Protein AF-W1VGJ5-F1 (afdb_monomer_lite)

Foldseek 3Di:
DQPPCLVVCLVVFQVVQDLEEAEAEAEACNVPVVDDVSYHPCRQVSQVVGHQEAEAAAAADVLLVLVVVCSVPPDRGYYYYYHYPDHADDLDDPPDHHDQAKDWSFDFDQEEDEDGHNCQVVVVVVQVVCVVVVHHYTYIYRD

Secondary structure (DSSP, 8-state):
-TTTTHHHIIIIIIITT---EEEEES-BTTTGGG-GGG-BSSHHHHHHTSTT-EEE---SHHHHHHHHHHHHHT--S-EEEEE-SS-----S-TT----SS-EEEE--SSEEEEE-GGGHHHHHHHHHHHHHTT--EEEEE--

InterPro domains:
  IPR005475 Transketolase-like, pyrimidine-binding domain [PF02779] (4-89)
  IPR009014 Transketolase C-terminal/Pyruvate-ferredoxin oxidoreductase domain II [G3DSA:3.40.50.920] (100-143)
  IPR009014 Transketolase C-terminal/Pyruvate-ferredoxin oxidoreductase domain II [SSF52922] (101-143)
  IPR029061 Thiamin diphosphate-binding fold [SSF52518] (3-92)
  IPR033248 Transketolase, C-terminal domain [PF02780] (101-143)
  IPR051157 Pyruvate Dehydrogenase/Transketolase [PTHR43825] (3-143)

Organism: NCBI:txid1403939

pLDDT: mean 95.16, std 3.67, range [84.25, 98.69]

Sequence (143 aa):
LSARATEQVKIDAGYSHRHMLLCAQSPGLAYGALGSTHHSAEDVTIMRSFPGMTVIVPADPAETEGAIRWAYSELDGPAYIRISRMKVPAIHGEDYAFTPKATVLREGEDLTIIANGVTVHRALEAADRLEAEGVHARLLSMP

Structure (mmCIF, N/CA/C/O backbone):
data_AF-W1VGJ5-F1
#
_entry.id   AF-W1VGJ5-F1
#
loop_
_atom_site.group_PDB
_atom_site.id
_atom_site.type_symbol
_atom_site.label_atom_id
_atom_site.label_alt_id
_atom_site.label_comp_id
_atom_site.label_asym_id
_atom_site.label_entity_id
_atom_site.label_seq_id
_atom_site.pdbx_PDB_ins_code
_atom_site.Cartn_x
_atom_site.Cartn_y
_atom_site.Cartn_z
_atom_site.occupancy
_atom_site.B_iso_or_equiv
_atom_site.auth_seq_id
_atom_site.auth_comp_id
_atom_site.auth_asym_id
_atom_site.auth_atom_id
_atom_site.pdbx_PDB_model_num
ATOM 1 N N . LEU A 1 1 ? 14.991 -2.957 -4.262 1.00 84.62 1 LEU A N 1
ATOM 2 C CA . LEU A 1 1 ? 14.321 -2.448 -5.478 1.00 84.62 1 LEU A CA 1
ATOM 3 C C . LEU A 1 1 ? 14.334 -0.922 -5.511 1.00 84.62 1 LEU A C 1
ATOM 5 O O . LEU A 1 1 ? 14.951 -0.357 -6.398 1.00 84.62 1 LEU A O 1
ATOM 9 N N . SER A 1 2 ? 13.766 -0.275 -4.493 1.00 89.69 2 SER A N 1
ATOM 10 C CA . SER A 1 2 ? 13.546 1.176 -4.385 1.00 89.69 2 SER A CA 1
ATOM 11 C C . SER A 1 2 ? 14.753 2.073 -4.083 1.00 89.69 2 SER A C 1
ATOM 13 O O . SER A 1 2 ? 14.586 3.289 -4.052 1.00 89.69 2 SER A O 1
ATOM 15 N N . ALA A 1 3 ? 15.946 1.505 -3.880 1.00 91.12 3 ALA A N 1
ATOM 16 C CA . ALA A 1 3 ? 17.187 2.264 -3.678 1.00 91.12 3 ALA A CA 1
ATOM 17 C C . ALA A 1 3 ? 18.224 1.989 -4.781 1.00 91.12 3 ALA A C 1
ATOM 19 O O . ALA A 1 3 ? 18.614 2.873 -5.534 1.00 91.12 3 ALA A O 1
ATOM 20 N N . ARG A 1 4 ? 18.677 0.733 -4.904 1.00 93.19 4 ARG A N 1
ATOM 21 C CA . ARG A 1 4 ? 19.762 0.368 -5.836 1.00 93.19 4 ARG A CA 1
ATOM 22 C C . ARG A 1 4 ? 19.357 0.397 -7.310 1.00 93.19 4 ARG A C 1
ATOM 24 O O . ARG A 1 4 ? 20.209 0.669 -8.140 1.00 93.19 4 ARG A O 1
ATOM 31 N N . ALA A 1 5 ? 18.100 0.073 -7.616 1.00 95.62 5 ALA A N 1
ATOM 32 C CA . ALA A 1 5 ? 17.594 -0.026 -8.987 1.00 95.62 5 ALA A CA 1
ATOM 33 C C . ALA A 1 5 ? 16.693 1.165 -9.362 1.00 95.62 5 ALA A C 1
ATOM 35 O O . ALA A 1 5 ? 15.913 1.090 -10.304 1.00 95.62 5 ALA A O 1
ATOM 36 N N . THR A 1 6 ? 16.730 2.244 -8.579 1.00 95.94 6 THR A N 1
ATOM 37 C CA . THR A 1 6 ? 15.769 3.351 -8.671 1.00 95.94 6 THR A CA 1
ATOM 38 C C . THR A 1 6 ? 15.833 4.076 -10.002 1.00 95.94 6 THR A C 1
ATOM 40 O O . THR A 1 6 ? 14.803 4.460 -10.546 1.00 95.94 6 THR A O 1
ATOM 43 N N . GLU A 1 7 ? 17.036 4.257 -10.538 1.00 96.31 7 GLU A N 1
ATOM 44 C CA . GLU A 1 7 ? 17.226 4.931 -11.816 1.00 96.31 7 GLU A CA 1
ATOM 45 C C . GLU A 1 7 ? 16.740 4.062 -12.984 1.00 96.31 7 GLU A C 1
ATOM 47 O O . GLU A 1 7 ? 15.986 4.560 -13.820 1.00 96.31 7 GLU A O 1
ATOM 52 N N . GLN A 1 8 ? 17.010 2.754 -12.937 1.00 95.94 8 GLN A N 1
ATOM 53 C CA . GLN A 1 8 ? 16.477 1.780 -13.893 1.00 95.94 8 GLN A CA 1
ATOM 54 C C . GLN A 1 8 ? 14.949 1.740 -13.833 1.00 95.94 8 GLN A C 1
ATOM 56 O O . GLN A 1 8 ? 14.288 1.838 -14.856 1.00 95.94 8 GLN A O 1
ATOM 61 N N . VAL A 1 9 ? 14.353 1.695 -12.638 1.00 96.69 9 VAL A N 1
ATOM 62 C CA . VAL A 1 9 ? 12.888 1.745 -12.485 1.00 96.69 9 VAL A CA 1
ATOM 63 C C . VAL A 1 9 ? 12.312 3.040 -13.067 1.00 96.69 9 VAL A C 1
ATOM 65 O O . VAL A 1 9 ? 11.301 3.008 -13.769 1.00 96.69 9 VAL A O 1
ATOM 68 N N . LYS A 1 10 ? 12.955 4.184 -12.817 1.00 96.25 10 LYS A N 1
ATOM 69 C CA . LYS A 1 10 ? 12.505 5.474 -13.348 1.00 96.25 10 LYS A CA 1
ATOM 70 C C . LYS A 1 10 ? 12.513 5.494 -14.879 1.00 96.25 10 LYS A C 1
ATOM 72 O O . LYS A 1 10 ? 11.570 6.016 -15.465 1.00 96.25 10 LYS A O 1
ATOM 77 N N . ILE A 1 11 ? 13.558 4.969 -15.517 1.00 96.12 11 ILE A N 1
ATOM 78 C CA . ILE A 1 11 ? 13.722 5.031 -16.978 1.00 96.12 11 ILE A CA 1
ATOM 79 C C . ILE A 1 11 ? 12.959 3.902 -17.681 1.00 96.12 11 ILE A C 1
ATOM 81 O O . ILE A 1 11 ? 12.166 4.150 -18.594 1.00 96.12 11 ILE A O 1
ATOM 85 N N . ASP A 1 12 ? 13.168 2.667 -17.242 1.00 95.31 12 ASP A N 1
ATOM 86 C CA . ASP A 1 12 ? 12.702 1.475 -17.949 1.00 95.31 12 ASP A CA 1
ATOM 87 C C . ASP A 1 12 ? 11.219 1.198 -17.689 1.00 95.31 12 ASP A C 1
ATOM 89 O O . ASP A 1 12 ? 10.516 0.746 -18.592 1.00 95.31 12 ASP A O 1
ATOM 93 N N . ALA A 1 13 ? 10.727 1.506 -16.483 1.00 94.56 13 ALA A N 1
ATOM 94 C CA . ALA A 1 13 ? 9.316 1.352 -16.141 1.00 94.56 13 ALA A CA 1
ATOM 95 C C . ALA A 1 13 ? 8.556 2.676 -16.320 1.00 94.56 13 ALA A C 1
ATOM 97 O O . ALA A 1 13 ? 7.662 2.751 -17.160 1.00 94.56 13 ALA A O 1
ATOM 98 N N . GLY A 1 14 ? 8.941 3.724 -15.579 1.00 94.38 14 GLY A N 1
ATOM 99 C CA . GLY A 1 14 ? 8.241 5.018 -15.563 1.00 94.38 14 GLY A CA 1
ATOM 100 C C . GLY A 1 14 ? 8.281 5.756 -16.904 1.00 94.38 14 GLY A C 1
ATOM 101 O O . GLY A 1 14 ? 7.261 5.906 -17.569 1.00 94.38 14 GLY A O 1
ATOM 102 N N . TYR A 1 15 ? 9.467 6.198 -17.328 1.00 94.94 15 TYR A N 1
ATOM 103 C CA . TYR A 1 15 ? 9.641 7.011 -18.538 1.00 94.94 15 TYR A CA 1
ATOM 104 C C . TYR A 1 15 ? 9.227 6.271 -19.814 1.00 94.94 15 TYR A C 1
ATOM 106 O O . TYR A 1 15 ? 8.578 6.845 -20.683 1.00 94.94 15 TYR A O 1
ATOM 114 N N . SER A 1 16 ? 9.575 4.988 -19.919 1.00 95.50 16 SER A N 1
ATOM 115 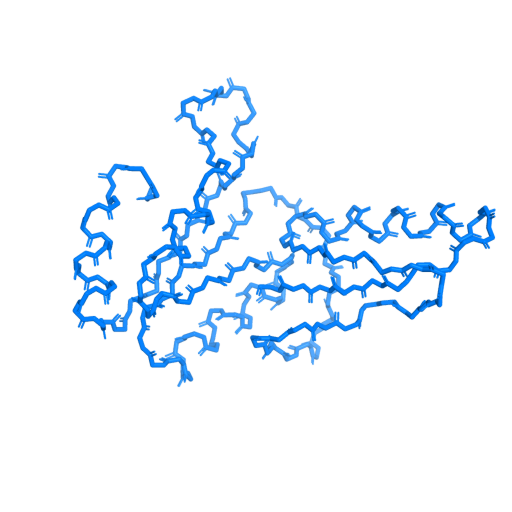C CA . SER A 1 16 ? 9.222 4.166 -21.081 1.00 95.50 16 SER A CA 1
ATOM 116 C C . SER A 1 16 ? 7.771 3.666 -21.061 1.00 95.50 16 SER A C 1
ATOM 118 O O . SER A 1 16 ? 7.365 2.991 -22.007 1.00 95.50 16 SER A O 1
ATOM 120 N N . HIS A 1 17 ? 7.017 3.952 -19.989 1.00 95.56 17 HIS A N 1
ATOM 121 C CA . HIS A 1 17 ? 5.639 3.505 -19.759 1.00 95.56 17 HIS A CA 1
ATOM 122 C C . HIS A 1 17 ? 5.437 2.006 -20.053 1.00 95.56 17 HIS A C 1
ATOM 124 O O . HIS A 1 17 ? 4.459 1.578 -20.671 1.00 95.56 17 HIS A O 1
ATOM 130 N N . ARG A 1 18 ? 6.413 1.178 -19.666 1.00 95.81 18 ARG A N 1
ATOM 131 C CA . ARG A 1 18 ? 6.337 -0.268 -19.888 1.00 95.81 18 ARG A CA 1
ATOM 132 C C . ARG A 1 18 ? 5.426 -0.889 -18.839 1.00 95.81 18 ARG A C 1
ATOM 134 O O . ARG A 1 18 ? 5.541 -0.581 -17.656 1.00 95.81 18 ARG A O 1
ATOM 141 N N . HIS A 1 19 ? 4.573 -1.819 -19.266 1.00 97.56 19 HIS A N 1
ATOM 142 C CA . HIS A 1 19 ? 3.793 -2.653 -18.353 1.00 97.56 19 HIS A CA 1
ATOM 143 C C . HIS A 1 19 ? 4.734 -3.585 -17.584 1.00 97.56 19 HIS A C 1
ATOM 145 O O . HIS A 1 19 ? 5.154 -4.636 -18.067 1.00 97.56 19 HIS A O 1
ATOM 151 N N . MET A 1 20 ? 5.148 -3.125 -16.405 1.00 96.62 20 MET A N 1
ATOM 152 C CA . MET A 1 20 ? 6.098 -3.795 -15.525 1.00 96.62 20 MET A CA 1
ATOM 153 C C . MET A 1 20 ? 5.540 -3.812 -14.108 1.00 96.62 20 MET A C 1
ATOM 155 O O . MET A 1 20 ? 5.288 -2.759 -13.523 1.00 96.62 20 MET A O 1
ATOM 159 N N . LEU A 1 21 ? 5.390 -5.012 -13.546 1.00 97.94 21 LEU A N 1
ATOM 160 C CA . LEU A 1 21 ? 4.915 -5.210 -12.178 1.00 97.94 21 LEU A CA 1
ATOM 161 C C . LEU A 1 21 ? 6.103 -5.432 -11.236 1.00 97.94 21 LEU A C 1
ATOM 163 O O . LEU A 1 21 ? 6.694 -6.511 -11.165 1.00 97.94 21 LEU A O 1
ATOM 167 N N . LEU A 1 22 ? 6.466 -4.383 -10.511 1.00 97.50 22 LEU A N 1
ATOM 168 C CA . LEU A 1 22 ? 7.576 -4.333 -9.569 1.00 97.50 22 LEU A CA 1
ATOM 169 C C . LEU A 1 22 ? 7.100 -4.795 -8.186 1.00 97.50 22 LEU A C 1
ATOM 171 O O . LEU A 1 22 ? 6.644 -3.999 -7.367 1.00 97.50 22 LEU A O 1
ATOM 175 N N . CYS A 1 23 ? 7.218 -6.094 -7.918 1.00 96.62 23 CYS A N 1
ATOM 176 C CA . CYS A 1 23 ? 6.851 -6.683 -6.629 1.00 96.62 23 CYS A CA 1
ATOM 177 C C . CYS A 1 23 ? 7.959 -6.446 -5.588 1.00 96.62 23 CYS A C 1
ATOM 179 O O . CYS A 1 23 ? 8.993 -7.120 -5.585 1.00 96.62 23 CYS A O 1
ATOM 181 N N . ALA A 1 24 ? 7.756 -5.477 -4.697 1.00 94.75 24 ALA A N 1
ATOM 182 C CA . ALA A 1 24 ? 8.706 -5.103 -3.660 1.00 94.75 24 ALA A CA 1
ATOM 183 C C . ALA A 1 24 ? 8.334 -5.717 -2.313 1.00 94.75 24 ALA A C 1
ATOM 185 O O . ALA A 1 24 ? 7.403 -5.278 -1.643 1.00 94.75 24 ALA A O 1
ATOM 186 N N . GLN A 1 25 ? 9.097 -6.723 -1.899 1.00 92.75 25 GLN A N 1
ATOM 187 C CA . GLN A 1 25 ? 8.883 -7.406 -0.631 1.00 92.75 25 GLN A CA 1
ATOM 188 C C . GLN A 1 25 ? 9.698 -6.774 0.505 1.00 92.75 25 GLN A C 1
ATOM 190 O O . GLN A 1 25 ? 10.809 -6.289 0.296 1.00 92.75 25 GLN A O 1
ATOM 195 N N . SER A 1 26 ? 9.201 -6.920 1.732 1.00 90.31 26 SER A N 1
ATOM 196 C CA . SER A 1 26 ? 9.885 -6.527 2.975 1.00 90.31 26 SER A CA 1
ATOM 197 C C . SER A 1 26 ? 10.104 -5.012 3.157 1.00 90.31 26 SER A C 1
ATOM 199 O O . SER A 1 26 ? 11.198 -4.597 3.540 1.00 90.31 26 SER A O 1
ATOM 201 N N . PRO A 1 27 ? 9.081 -4.175 2.917 1.00 90.69 27 PRO A N 1
ATOM 202 C CA . PRO A 1 27 ? 9.189 -2.728 3.033 1.00 90.69 27 PRO A CA 1
ATOM 203 C C . PRO A 1 27 ? 9.197 -2.239 4.490 1.00 90.69 27 PRO A C 1
ATOM 205 O O . PRO A 1 27 ? 8.968 -2.997 5.439 1.00 90.69 27 PRO A O 1
ATOM 208 N N . GLY A 1 28 ? 9.384 -0.930 4.673 1.00 89.25 28 GLY A N 1
ATOM 209 C CA . GLY A 1 28 ? 9.288 -0.277 5.975 1.00 89.25 28 GLY A CA 1
ATOM 210 C C . GLY A 1 28 ? 10.364 -0.777 6.933 1.00 89.25 28 GLY A C 1
ATOM 211 O O . GLY A 1 28 ? 11.541 -0.802 6.587 1.00 89.25 28 GLY A O 1
ATOM 212 N N . LEU A 1 29 ? 9.949 -1.181 8.134 1.00 90.44 29 LEU A N 1
ATOM 213 C CA . LEU A 1 29 ? 10.830 -1.678 9.199 1.00 90.44 29 LEU A CA 1
ATOM 214 C C . LEU A 1 29 ? 10.827 -3.215 9.304 1.00 90.44 29 LEU A C 1
ATOM 216 O O . LEU A 1 29 ? 11.247 -3.777 10.313 1.00 90.44 29 LEU A O 1
ATOM 220 N N . ALA A 1 30 ? 10.330 -3.919 8.280 1.00 86.25 30 ALA A N 1
ATOM 221 C CA . ALA A 1 30 ? 10.056 -5.357 8.352 1.00 86.25 30 ALA A CA 1
ATOM 222 C C . ALA A 1 30 ? 11.303 -6.246 8.544 1.00 86.25 30 ALA A C 1
ATOM 224 O O . ALA A 1 30 ? 11.172 -7.413 8.912 1.00 86.25 30 ALA A O 1
ATOM 225 N N . TYR A 1 31 ? 12.505 -5.721 8.294 1.00 85.00 31 TYR A N 1
ATOM 226 C CA . TYR A 1 31 ? 13.764 -6.439 8.503 1.00 85.00 31 TYR A CA 1
ATOM 227 C C . TYR A 1 31 ? 14.323 -6.338 9.930 1.00 85.00 31 TYR A C 1
ATOM 229 O O . TYR A 1 31 ? 15.263 -7.070 10.248 1.00 85.00 31 TYR A O 1
ATOM 237 N N . GLY A 1 32 ? 13.734 -5.497 10.789 1.00 84.25 32 GLY A N 1
ATOM 238 C CA . GLY A 1 32 ? 14.006 -5.425 12.226 1.00 84.25 32 GLY A CA 1
ATOM 239 C C . GLY A 1 32 ? 15.497 -5.421 12.572 1.00 84.25 32 GLY A C 1
ATOM 240 O O . GLY A 1 32 ? 16.181 -4.411 12.432 1.00 84.25 32 GLY A O 1
ATOM 241 N N . ALA A 1 33 ? 16.002 -6.576 13.011 1.00 85.69 33 ALA A N 1
ATOM 242 C CA . ALA A 1 33 ? 17.375 -6.760 13.479 1.00 85.69 33 ALA A CA 1
ATOM 243 C C . ALA A 1 33 ? 18.467 -6.512 12.419 1.00 85.69 33 ALA A C 1
ATOM 245 O O . ALA A 1 33 ? 19.606 -6.251 12.795 1.00 85.69 33 ALA A O 1
ATOM 246 N N . LEU A 1 34 ? 18.154 -6.565 11.116 1.00 85.00 34 LEU A N 1
ATOM 247 C CA . LEU A 1 34 ? 19.138 -6.234 10.068 1.00 85.00 34 LEU A CA 1
ATOM 248 C C . LEU A 1 34 ? 19.397 -4.722 9.941 1.00 85.00 34 LEU A C 1
ATOM 250 O O . LEU A 1 34 ? 20.322 -4.312 9.237 1.00 85.00 34 LEU A O 1
ATOM 254 N N . GLY A 1 35 ? 18.612 -3.903 10.643 1.00 85.88 35 GLY A N 1
ATOM 255 C CA . GLY A 1 35 ? 18.872 -2.484 10.828 1.00 85.88 35 GLY A CA 1
ATOM 256 C C . GLY A 1 35 ? 18.516 -1.599 9.634 1.00 85.88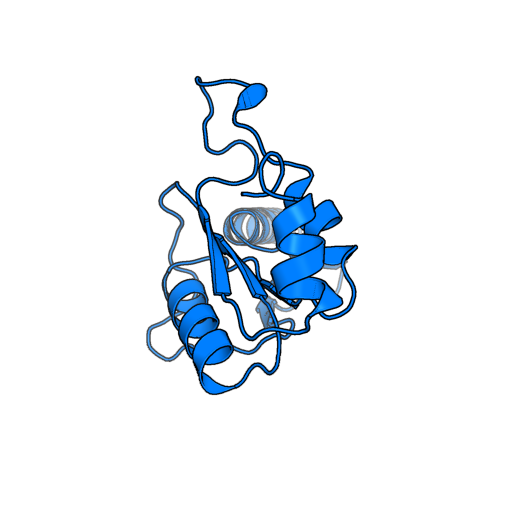 35 GLY A C 1
ATOM 257 O O . GLY A 1 35 ? 17.940 -2.022 8.631 1.00 85.88 35 GLY A O 1
ATOM 258 N N . SER A 1 36 ? 18.876 -0.323 9.771 1.00 86.12 36 SER A N 1
ATOM 259 C CA . SER A 1 36 ? 18.443 0.773 8.896 1.00 86.12 36 SER A CA 1
ATOM 260 C C . SER A 1 36 ? 18.833 0.613 7.429 1.00 86.12 36 SER A C 1
ATOM 262 O O . SER A 1 36 ? 18.124 1.118 6.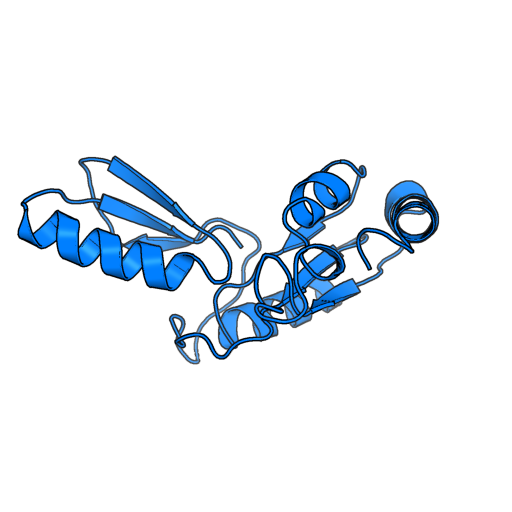569 1.00 86.12 36 SER A O 1
ATOM 264 N N . THR A 1 37 ? 19.900 -0.124 7.119 1.00 89.50 37 THR A N 1
ATOM 265 C CA . THR A 1 37 ? 20.331 -0.380 5.733 1.00 89.50 37 THR A CA 1
ATOM 266 C C . THR A 1 37 ? 19.354 -1.256 4.945 1.00 89.50 37 THR A C 1
ATOM 268 O O . THR A 1 37 ? 19.386 -1.247 3.717 1.00 89.50 37 THR A O 1
ATOM 271 N N . HIS A 1 38 ? 18.492 -2.007 5.639 1.00 89.50 38 HIS A N 1
ATOM 272 C CA . HIS A 1 38 ? 17.448 -2.844 5.045 1.00 89.50 38 HIS A CA 1
ATOM 273 C C . HIS A 1 38 ? 16.056 -2.212 5.143 1.00 89.50 38 HIS A C 1
ATOM 275 O O . HIS A 1 38 ? 15.097 -2.760 4.603 1.00 89.50 38 HIS A O 1
ATOM 281 N N . HIS A 1 39 ? 15.921 -1.088 5.846 1.00 90.31 39 HIS A N 1
ATOM 282 C CA . HIS A 1 39 ? 14.644 -0.404 5.962 1.00 90.31 39 HIS A CA 1
ATOM 283 C C . HIS A 1 39 ? 14.338 0.380 4.686 1.00 90.31 39 HIS A C 1
ATOM 285 O O . HIS A 1 39 ? 15.228 0.877 4.005 1.00 90.31 39 HIS A O 1
ATOM 291 N N . SER A 1 40 ? 13.058 0.452 4.340 1.00 91.38 40 SER A N 1
ATOM 292 C CA . SER A 1 40 ? 12.572 1.176 3.164 1.00 91.38 40 SER A CA 1
ATOM 293 C C . SER A 1 40 ? 11.343 1.975 3.572 1.00 91.38 40 SER A C 1
ATOM 295 O O . SER A 1 40 ? 10.209 1.530 3.390 1.00 91.38 40 SER A O 1
ATOM 297 N N . ALA A 1 41 ? 11.578 3.113 4.221 1.00 90.25 41 ALA A N 1
ATOM 298 C CA . ALA A 1 41 ? 10.527 4.024 4.681 1.00 90.25 41 ALA A CA 1
ATOM 299 C C . ALA A 1 41 ? 10.141 5.046 3.597 1.00 90.25 41 ALA A C 1
ATOM 301 O O . ALA A 1 41 ? 9.043 5.593 3.601 1.00 90.25 41 ALA A O 1
ATOM 302 N N . GLU A 1 42 ? 11.052 5.276 2.661 1.00 93.94 42 GLU A N 1
ATOM 303 C CA . GLU A 1 42 ? 11.007 6.267 1.595 1.00 93.94 42 GLU A CA 1
ATOM 304 C C . GLU A 1 42 ? 10.487 5.709 0.262 1.00 93.94 42 GLU A C 1
ATOM 306 O O . GLU A 1 42 ? 10.241 6.465 -0.677 1.00 93.94 42 GLU A O 1
ATOM 311 N N . ASP A 1 43 ? 10.311 4.390 0.163 1.00 95.81 43 ASP A N 1
ATOM 312 C CA . ASP A 1 43 ? 10.043 3.683 -1.089 1.00 95.81 43 ASP A CA 1
ATOM 313 C C . ASP A 1 43 ? 8.754 4.138 -1.781 1.00 95.81 43 ASP A C 1
ATOM 315 O O . ASP A 1 43 ? 8.764 4.392 -2.985 1.00 95.81 43 ASP A O 1
ATOM 319 N N . VAL A 1 44 ? 7.670 4.317 -1.023 1.00 96.56 44 VAL A N 1
ATOM 320 C CA . VAL A 1 44 ? 6.398 4.838 -1.552 1.00 96.56 44 VAL A CA 1
ATOM 321 C C . VAL A 1 44 ? 6.579 6.241 -2.133 1.00 96.56 44 VAL A C 1
ATOM 323 O O . VAL A 1 44 ? 6.089 6.517 -3.224 1.00 96.56 44 VAL A O 1
ATOM 326 N N . THR A 1 45 ? 7.306 7.121 -1.442 1.00 96.44 45 THR A N 1
ATOM 327 C CA . THR A 1 45 ? 7.551 8.497 -1.901 1.00 96.44 45 THR A CA 1
ATOM 328 C C . THR A 1 45 ? 8.381 8.516 -3.179 1.00 96.44 45 THR A C 1
ATOM 330 O O . THR A 1 45 ? 8.034 9.228 -4.120 1.00 96.44 45 THR A O 1
ATOM 333 N N . ILE A 1 46 ? 9.442 7.705 -3.239 1.00 96.88 46 ILE A N 1
ATOM 334 C CA . ILE A 1 46 ? 10.290 7.581 -4.430 1.00 96.88 46 ILE A CA 1
ATOM 335 C C . ILE A 1 46 ? 9.452 7.118 -5.624 1.00 96.88 46 ILE A C 1
ATOM 337 O O . ILE A 1 46 ? 9.458 7.775 -6.662 1.00 96.88 46 ILE A O 1
ATOM 341 N N . MET A 1 47 ? 8.692 6.032 -5.475 1.00 97.69 47 MET A N 1
ATOM 342 C CA . MET A 1 47 ? 7.940 5.447 -6.591 1.00 97.69 47 MET A CA 1
ATOM 343 C C . MET A 1 47 ? 6.806 6.354 -7.063 1.00 97.69 47 MET A C 1
ATOM 345 O O . MET A 1 47 ? 6.636 6.536 -8.265 1.00 97.69 47 MET A O 1
ATOM 349 N N . ARG A 1 48 ? 6.091 7.007 -6.138 1.00 96.31 48 ARG A N 1
ATOM 350 C CA . ARG A 1 48 ? 5.036 7.980 -6.473 1.00 96.31 48 ARG A CA 1
ATOM 351 C C . ARG A 1 48 ? 5.556 9.225 -7.189 1.00 96.31 48 ARG A C 1
ATOM 353 O O . ARG A 1 48 ? 4.766 9.931 -7.806 1.00 96.31 48 ARG A O 1
ATOM 360 N N . SER A 1 49 ? 6.851 9.526 -7.085 1.00 96.38 49 SER A N 1
ATOM 361 C CA . SER A 1 49 ? 7.444 10.669 -7.786 1.00 96.38 49 SER A CA 1
ATOM 362 C C . SER A 1 49 ? 7.643 10.421 -9.285 1.00 96.38 49 SER A C 1
ATOM 364 O O . SER A 1 49 ? 7.885 11.371 -10.029 1.00 96.38 49 SER A O 1
ATOM 366 N N . PHE A 1 50 ? 7.549 9.169 -9.745 1.00 96.44 50 PHE A N 1
ATOM 367 C CA . PHE A 1 50 ? 7.739 8.816 -11.148 1.00 96.44 50 PHE A CA 1
ATOM 368 C C . PHE A 1 50 ? 6.417 8.944 -11.916 1.00 96.44 50 PHE A C 1
ATOM 370 O O . PHE A 1 50 ? 5.452 8.255 -11.578 1.00 96.44 50 PHE A O 1
ATOM 377 N N . PRO A 1 51 ? 6.343 9.800 -12.955 1.00 93.19 51 PRO A N 1
ATOM 378 C CA . PRO A 1 51 ? 5.140 9.925 -13.771 1.00 93.19 51 PRO A CA 1
ATOM 379 C C . PRO A 1 51 ? 4.703 8.575 -14.351 1.00 93.19 51 PRO A C 1
ATOM 381 O O . PRO A 1 51 ? 5.538 7.805 -14.820 1.00 93.19 51 PRO A O 1
ATOM 384 N N . GLY A 1 52 ? 3.399 8.294 -14.304 1.00 91.88 52 GLY A N 1
ATOM 385 C CA . GLY A 1 52 ? 2.818 7.039 -14.799 1.00 91.88 52 GLY A CA 1
ATOM 386 C C . GLY A 1 52 ? 3.000 5.823 -13.881 1.00 91.88 52 GLY A C 1
ATOM 387 O O . GLY A 1 52 ? 2.460 4.766 -14.183 1.00 91.88 52 GLY A O 1
ATOM 388 N N . MET A 1 53 ? 3.718 5.939 -12.755 1.00 97.44 53 MET A N 1
ATOM 389 C CA . MET A 1 53 ? 3.879 4.834 -11.805 1.00 97.44 53 MET A CA 1
ATOM 390 C C . MET A 1 53 ? 2.641 4.665 -10.922 1.00 97.44 53 MET A C 1
ATOM 392 O O . MET A 1 53 ? 2.328 5.530 -10.100 1.00 97.44 53 MET A O 1
ATOM 396 N N . THR A 1 54 ? 1.985 3.511 -11.028 1.00 97.88 54 THR A N 1
ATOM 397 C CA . THR A 1 54 ? 0.964 3.088 -10.062 1.00 97.88 54 THR A CA 1
ATOM 398 C C . THR A 1 54 ? 1.647 2.522 -8.820 1.00 97.88 54 THR A C 1
ATOM 400 O O . THR A 1 54 ? 2.583 1.733 -8.924 1.00 97.88 54 THR A O 1
ATOM 403 N N . VAL A 1 55 ? 1.204 2.906 -7.624 1.00 98.06 55 VAL A N 1
ATOM 404 C CA . VAL A 1 55 ? 1.743 2.381 -6.361 1.00 98.06 55 VAL A CA 1
ATOM 405 C C . VAL A 1 55 ? 0.614 1.729 -5.588 1.00 98.06 55 VAL A C 1
ATOM 407 O O . VAL A 1 55 ? -0.373 2.396 -5.310 1.00 98.06 55 VAL A O 1
ATOM 410 N N . ILE A 1 56 ? 0.782 0.448 -5.256 1.00 98.31 56 ILE A N 1
ATOM 411 C CA . ILE A 1 56 ? -0.203 -0.360 -4.532 1.00 98.31 56 ILE A CA 1
ATOM 412 C C . ILE A 1 56 ? 0.461 -0.947 -3.285 1.00 98.31 56 ILE A C 1
ATOM 414 O O . ILE A 1 56 ? 1.559 -1.506 -3.346 1.00 98.31 56 ILE A O 1
ATOM 418 N N . VAL A 1 57 ? -0.198 -0.828 -2.145 1.00 97.75 57 VAL A N 1
ATOM 419 C CA . VAL A 1 57 ? 0.244 -1.223 -0.810 1.00 97.75 57 VAL A CA 1
ATOM 420 C C . VAL A 1 57 ? -0.854 -2.095 -0.177 1.00 97.75 57 VAL A C 1
ATOM 422 O O . VAL A 1 57 ? -1.583 -1.633 0.704 1.00 97.75 57 VAL A O 1
ATOM 425 N N . PRO A 1 58 ? -0.981 -3.364 -0.614 1.00 97.12 58 PRO A N 1
ATOM 426 C CA . PRO A 1 58 ? -2.050 -4.248 -0.160 1.00 97.12 58 PRO A CA 1
ATOM 427 C C . PRO A 1 58 ? -1.913 -4.599 1.328 1.00 97.12 58 PRO A C 1
ATOM 429 O O . PRO A 1 58 ? -0.809 -4.826 1.839 1.00 97.12 58 PRO A O 1
ATOM 432 N N . ALA A 1 59 ? -3.044 -4.646 2.023 1.00 96.56 59 ALA A N 1
ATOM 433 C CA . ALA A 1 59 ? -3.170 -4.820 3.462 1.00 96.56 59 ALA A CA 1
ATOM 434 C C . ALA A 1 59 ? -3.049 -6.272 3.926 1.00 96.56 59 ALA A C 1
ATOM 436 O O . ALA A 1 59 ? -2.548 -6.521 5.026 1.00 96.56 59 ALA A O 1
ATOM 437 N N . ASP A 1 60 ? -3.500 -7.218 3.105 1.00 95.75 60 ASP A N 1
ATOM 438 C CA . ASP A 1 60 ? -3.648 -8.620 3.483 1.00 95.75 60 ASP A CA 1
ATOM 439 C C . ASP A 1 60 ? -3.482 -9.585 2.283 1.00 95.75 60 ASP A C 1
ATOM 441 O O . ASP A 1 60 ? -3.194 -9.137 1.165 1.00 95.75 60 ASP A O 1
ATOM 445 N N . PRO A 1 61 ? -3.577 -10.919 2.484 1.00 95.38 61 PRO A N 1
ATOM 446 C CA . PRO A 1 61 ? -3.374 -11.885 1.404 1.00 95.38 61 PRO A CA 1
ATOM 447 C C . PRO A 1 61 ? -4.360 -11.743 0.238 1.00 95.38 61 PRO A C 1
ATOM 449 O O . PRO A 1 61 ? -3.926 -11.780 -0.913 1.00 95.38 61 PRO A O 1
ATOM 452 N N . ALA A 1 62 ? -5.652 -11.548 0.519 1.00 95.94 62 ALA A N 1
ATOM 453 C CA . ALA A 1 62 ? -6.685 -11.443 -0.511 1.00 95.94 62 ALA A CA 1
ATOM 454 C C . ALA A 1 62 ? -6.534 -10.151 -1.333 1.00 95.94 62 ALA A C 1
ATOM 456 O O . ALA A 1 62 ? -6.579 -10.193 -2.564 1.00 95.94 62 ALA A O 1
ATOM 457 N N . GLU A 1 63 ? -6.245 -9.016 -0.684 1.00 97.25 63 GLU A N 1
ATOM 458 C CA . GLU A 1 63 ? -5.973 -7.755 -1.381 1.00 97.25 63 GLU A CA 1
ATOM 459 C C . GLU A 1 63 ? -4.674 -7.824 -2.191 1.00 97.25 63 GLU A C 1
ATOM 461 O O . GLU A 1 63 ? -4.609 -7.284 -3.291 1.00 97.25 63 GLU A O 1
ATOM 466 N N . THR A 1 64 ? -3.659 -8.549 -1.706 1.00 96.75 64 THR A N 1
ATOM 467 C CA . THR A 1 64 ? -2.410 -8.771 -2.454 1.00 96.75 64 THR A CA 1
ATOM 468 C C . THR A 1 64 ? -2.654 -9.586 -3.724 1.00 96.75 64 THR A C 1
ATOM 470 O O . THR A 1 64 ? -2.161 -9.217 -4.793 1.00 96.75 64 THR A O 1
ATOM 473 N N . GLU A 1 65 ? -3.408 -10.683 -3.631 1.00 96.19 65 GLU A N 1
ATOM 474 C CA . GLU A 1 65 ? -3.757 -11.502 -4.794 1.00 96.19 65 GLU A CA 1
ATOM 475 C C . GLU A 1 65 ? -4.567 -10.694 -5.815 1.00 96.19 65 GLU A C 1
ATOM 477 O O . GLU A 1 65 ? -4.213 -10.656 -6.999 1.00 96.19 65 GLU A O 1
ATOM 482 N N . GLY A 1 66 ? -5.617 -10.011 -5.356 1.00 97.12 66 GLY A N 1
ATOM 483 C CA . GLY A 1 66 ? -6.460 -9.181 -6.208 1.00 97.12 66 GLY A CA 1
ATOM 484 C C . GLY A 1 66 ? -5.686 -8.035 -6.865 1.00 97.12 66 GLY A C 1
ATOM 485 O O . GLY A 1 66 ? -5.825 -7.828 -8.069 1.00 97.12 66 GLY A O 1
ATOM 486 N N . ALA A 1 67 ? -4.807 -7.355 -6.123 1.00 97.81 67 ALA A N 1
ATOM 487 C CA . ALA A 1 67 ? -3.954 -6.288 -6.646 1.00 97.81 67 ALA A CA 1
ATOM 488 C C . ALA A 1 67 ? -3.025 -6.776 -7.763 1.00 97.81 67 ALA A C 1
ATOM 490 O O . ALA A 1 67 ? -2.895 -6.108 -8.788 1.00 97.81 67 ALA A O 1
ATOM 491 N N . ILE A 1 68 ? -2.398 -7.946 -7.595 1.00 97.75 68 ILE A N 1
ATOM 492 C CA . ILE A 1 68 ? -1.533 -8.532 -8.629 1.00 97.75 68 ILE A CA 1
ATOM 493 C C . ILE A 1 68 ? -2.357 -8.897 -9.868 1.00 97.75 68 ILE A C 1
ATOM 495 O O . ILE A 1 68 ? -1.954 -8.566 -10.984 1.00 97.75 68 ILE A O 1
ATOM 499 N N . ARG A 1 69 ? -3.513 -9.552 -9.690 1.00 97.81 69 ARG A N 1
ATOM 500 C CA . ARG A 1 69 ? -4.393 -9.936 -10.806 1.00 97.81 69 ARG A CA 1
ATOM 501 C C . ARG A 1 69 ? -4.883 -8.715 -11.577 1.00 97.81 69 ARG A C 1
ATOM 503 O O . ARG A 1 69 ? -4.787 -8.704 -12.804 1.00 97.81 69 ARG A O 1
ATOM 510 N N . TRP A 1 70 ? -5.348 -7.689 -10.872 1.00 98.25 70 TRP A N 1
ATOM 511 C CA . TRP A 1 70 ? -5.792 -6.433 -11.469 1.00 98.25 70 TRP A CA 1
ATOM 512 C C . TRP A 1 70 ? -4.647 -5.725 -12.198 1.00 98.25 70 TRP A C 1
ATOM 514 O O . TRP A 1 70 ? -4.774 -5.409 -13.376 1.00 98.25 70 TRP A O 1
ATOM 524 N N . ALA A 1 71 ? -3.485 -5.564 -11.558 1.00 98.12 71 ALA A N 1
ATOM 525 C CA . ALA A 1 71 ? -2.346 -4.898 -12.187 1.00 98.12 71 ALA A CA 1
ATOM 526 C C . ALA A 1 71 ? -1.831 -5.655 -13.426 1.00 98.12 71 ALA A C 1
ATOM 528 O O . ALA A 1 71 ? -1.305 -5.050 -14.355 1.00 98.12 71 ALA A O 1
ATOM 529 N N . TYR A 1 72 ? -1.990 -6.978 -13.467 1.00 98.00 72 TYR A N 1
ATOM 530 C CA . TYR A 1 72 ? -1.641 -7.784 -14.635 1.00 98.00 72 TYR A CA 1
ATOM 531 C C . TYR A 1 72 ? -2.654 -7.680 -15.779 1.00 98.00 72 TYR A C 1
ATOM 533 O O . TYR A 1 72 ? -2.256 -7.682 -16.939 1.00 98.00 72 TYR A O 1
ATOM 541 N N . SER A 1 73 ? -3.950 -7.642 -15.473 1.00 97.62 73 SER A N 1
ATOM 542 C CA . SER A 1 73 ? -5.004 -7.776 -16.489 1.00 97.62 73 SER A CA 1
ATOM 543 C C . SER A 1 73 ? -5.606 -6.452 -16.955 1.00 97.62 73 SER A C 1
ATOM 545 O O . SER A 1 73 ? -6.068 -6.373 -18.089 1.00 97.62 73 SER A O 1
ATOM 547 N N . GLU A 1 74 ? -5.596 -5.428 -16.103 1.00 97.69 74 GLU A N 1
ATOM 548 C CA . GLU A 1 74 ? -6.398 -4.209 -16.280 1.00 97.69 74 GLU A CA 1
ATOM 549 C C . GLU A 1 74 ? -5.541 -2.938 -16.334 1.00 97.69 74 GLU A C 1
ATOM 551 O O . GLU A 1 74 ? -5.934 -1.948 -16.949 1.00 97.69 74 GLU A O 1
ATOM 556 N N . LEU A 1 75 ? -4.375 -2.934 -15.679 1.00 97.81 75 LEU A N 1
ATOM 557 C CA . LEU A 1 75 ? -3.512 -1.756 -15.633 1.00 97.81 75 LEU A CA 1
ATOM 558 C C . LEU A 1 75 ? -2.724 -1.586 -16.937 1.00 97.81 75 LEU A C 1
ATOM 560 O O . LEU A 1 75 ? -1.975 -2.474 -17.341 1.00 97.81 75 LEU A O 1
ATOM 564 N N . ASP A 1 76 ? -2.808 -0.391 -17.517 1.00 96.75 76 ASP A N 1
ATOM 565 C CA . ASP A 1 76 ? -1.881 0.081 -18.544 1.00 96.75 76 ASP A CA 1
ATOM 566 C C . ASP A 1 76 ? -0.738 0.874 -17.890 1.00 96.75 76 ASP A C 1
ATOM 568 O O . ASP A 1 76 ? -0.967 1.893 -17.235 1.00 96.75 76 ASP A O 1
ATOM 572 N N . GLY A 1 77 ? 0.497 0.401 -18.055 1.00 96.88 77 GLY A N 1
ATOM 573 C CA . GLY A 1 77 ? 1.698 1.028 -17.499 1.00 96.88 77 GLY A CA 1
ATOM 574 C C . GLY A 1 77 ? 2.278 0.336 -16.257 1.00 96.88 77 GLY A C 1
ATOM 575 O O . GLY A 1 77 ? 1.891 -0.777 -15.903 1.00 96.88 77 GLY A O 1
ATOM 576 N N . PRO A 1 78 ? 3.298 0.934 -15.622 1.00 98.19 78 PRO A N 1
ATOM 577 C CA . PRO A 1 78 ? 4.050 0.284 -14.554 1.00 98.19 78 PRO A CA 1
ATOM 578 C C . PRO A 1 78 ? 3.339 0.334 -13.192 1.00 98.19 78 PRO A C 1
ATOM 580 O O . PRO A 1 78 ? 2.680 1.318 -12.845 1.00 98.19 78 PRO A O 1
ATOM 583 N N . ALA A 1 79 ? 3.557 -0.700 -12.375 1.00 98.38 79 ALA A N 1
ATOM 584 C CA . ALA A 1 79 ? 3.128 -0.736 -10.979 1.00 98.38 79 ALA A CA 1
ATOM 585 C C . ALA A 1 79 ? 4.264 -1.109 -10.029 1.00 98.38 79 ALA A C 1
ATOM 587 O O . ALA A 1 79 ? 5.010 -2.051 -10.283 1.00 98.38 79 ALA A O 1
ATOM 588 N N . TYR A 1 80 ? 4.327 -0.441 -8.881 1.00 98.25 80 TYR A N 1
ATOM 589 C CA . TYR A 1 80 ? 5.082 -0.855 -7.704 1.00 98.25 80 TYR A CA 1
ATOM 590 C C . TYR A 1 80 ? 4.125 -1.425 -6.657 1.00 98.25 80 TYR A C 1
ATOM 592 O O . TYR A 1 80 ? 3.290 -0.698 -6.119 1.00 98.25 80 TYR A O 1
ATOM 600 N N . ILE A 1 81 ? 4.256 -2.718 -6.360 1.00 98.19 81 ILE A N 1
ATOM 601 C CA . ILE A 1 81 ? 3.395 -3.433 -5.409 1.00 98.19 81 ILE A CA 1
ATOM 602 C C . ILE A 1 81 ? 4.208 -3.735 -4.148 1.00 98.19 81 ILE A C 1
ATOM 604 O O . ILE A 1 81 ? 5.165 -4.512 -4.181 1.00 98.19 81 ILE A O 1
ATOM 608 N N . ARG A 1 82 ? 3.844 -3.096 -3.034 1.00 97.19 82 ARG A N 1
ATOM 609 C CA . ARG A 1 82 ? 4.575 -3.084 -1.759 1.00 97.19 82 ARG A CA 1
ATOM 610 C C . ARG A 1 82 ? 4.065 -4.181 -0.820 1.00 97.19 82 ARG A C 1
ATOM 612 O O . ARG A 1 82 ? 3.117 -3.978 -0.069 1.00 97.19 82 ARG A O 1
ATOM 619 N N . ILE A 1 83 ? 4.721 -5.337 -0.843 1.00 95.38 83 ILE A N 1
ATOM 620 C CA . ILE A 1 83 ? 4.255 -6.579 -0.212 1.00 95.38 83 ILE A CA 1
ATOM 621 C C . ILE A 1 83 ? 4.931 -6.797 1.146 1.00 95.38 83 ILE A C 1
ATOM 623 O O . ILE A 1 83 ? 6.161 -6.780 1.274 1.00 95.38 83 ILE A O 1
ATOM 627 N N . SER A 1 84 ? 4.127 -7.055 2.178 1.00 91.88 84 SER A N 1
ATOM 628 C CA . SER A 1 84 ? 4.630 -7.373 3.517 1.00 91.88 84 SER A CA 1
A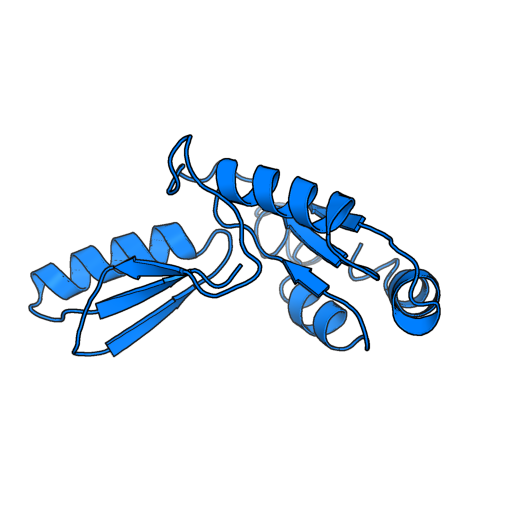TOM 629 C C . SER A 1 84 ? 5.525 -8.620 3.521 1.00 91.88 84 SER A C 1
ATOM 631 O O . SER A 1 84 ? 5.245 -9.619 2.868 1.00 91.88 84 SER A O 1
ATOM 633 N N . ARG A 1 85 ? 6.593 -8.590 4.327 1.00 89.50 85 ARG A N 1
ATOM 634 C CA . ARG A 1 85 ? 7.374 -9.791 4.685 1.00 89.50 85 ARG A CA 1
ATOM 635 C C . ARG A 1 85 ? 6.717 -10.594 5.802 1.00 89.50 85 ARG A C 1
ATOM 637 O O . ARG A 1 85 ? 6.875 -11.808 5.872 1.00 89.50 85 ARG A O 1
ATOM 644 N N . MET A 1 86 ? 6.074 -9.890 6.727 1.00 87.12 86 MET A N 1
ATOM 645 C CA . MET A 1 86 ? 5.522 -10.471 7.943 1.00 87.12 86 MET A CA 1
ATOM 646 C C . MET A 1 86 ? 4.103 -10.957 7.680 1.00 87.12 86 MET A C 1
ATOM 648 O O . MET A 1 86 ? 3.372 -10.340 6.902 1.00 87.12 86 MET A O 1
ATOM 652 N N . LYS A 1 87 ? 3.709 -12.033 8.370 1.00 90.25 87 LYS A N 1
ATOM 653 C CA . LYS A 1 87 ? 2.310 -12.463 8.392 1.00 90.25 87 LYS A CA 1
ATOM 654 C C . LYS A 1 87 ? 1.454 -11.320 8.931 1.00 90.25 87 LYS A C 1
ATOM 656 O O . LYS A 1 87 ? 1.773 -10.748 9.972 1.00 90.25 87 LYS A O 1
ATOM 661 N N . VAL A 1 88 ? 0.387 -11.016 8.210 1.00 91.75 88 VAL A N 1
ATOM 662 C CA . VAL A 1 88 ? -0.624 -10.027 8.579 1.00 91.75 88 VAL A CA 1
ATOM 663 C C . VAL A 1 88 ? -1.973 -10.729 8.733 1.00 91.75 88 VAL A C 1
ATOM 665 O O . VAL A 1 88 ? -2.168 -11.778 8.110 1.00 91.75 88 VAL A O 1
ATOM 668 N N . PRO A 1 89 ? -2.886 -10.204 9.567 1.00 94.69 89 PRO A N 1
ATOM 669 C CA . PRO A 1 89 ? -4.255 -10.703 9.628 1.00 94.69 89 PRO A CA 1
ATOM 670 C C . PRO A 1 89 ? -4.930 -10.647 8.252 1.00 94.69 89 PRO A C 1
ATOM 672 O O . PRO A 1 89 ? -4.692 -9.708 7.496 1.00 94.69 89 PRO A O 1
ATOM 675 N N . ALA A 1 90 ? -5.774 -11.634 7.948 1.00 94.81 90 ALA A N 1
ATOM 676 C CA . ALA A 1 90 ? -6.709 -11.544 6.832 1.00 94.81 90 ALA A CA 1
ATOM 677 C C . ALA A 1 90 ? -7.881 -10.650 7.259 1.00 94.81 90 ALA A C 1
ATOM 679 O O . ALA A 1 90 ? -8.527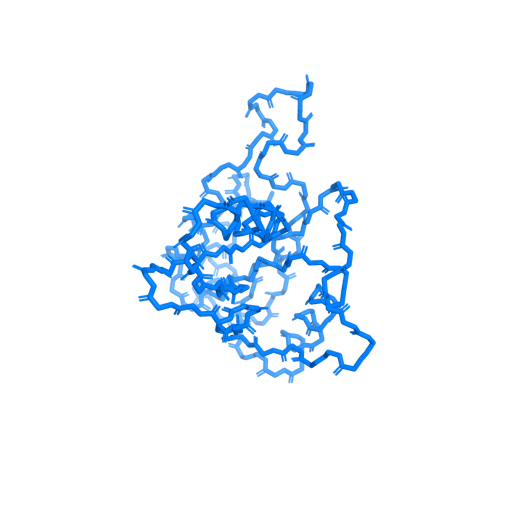 -10.930 8.270 1.00 94.81 90 ALA A O 1
ATOM 680 N N . ILE A 1 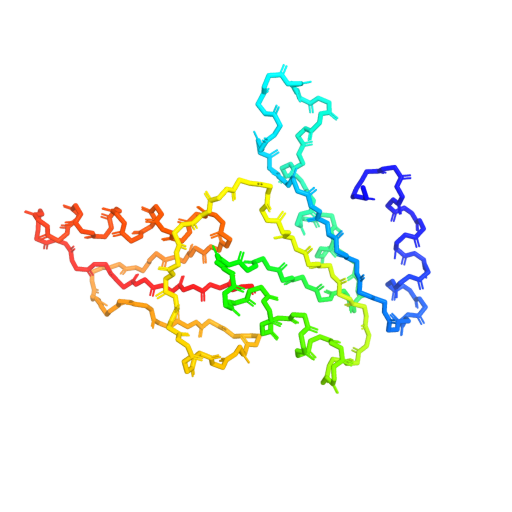91 ? -8.090 -9.554 6.536 1.00 94.56 91 ILE A N 1
ATOM 681 C CA . ILE A 1 91 ? -9.120 -8.540 6.803 1.00 94.56 91 ILE A CA 1
ATOM 682 C C . ILE A 1 91 ? -10.275 -8.725 5.815 1.00 94.56 91 ILE A C 1
ATOM 684 O O . ILE A 1 91 ? -11.442 -8.600 6.179 1.00 94.56 91 ILE A O 1
ATOM 688 N N . HIS A 1 92 ? -9.941 -9.049 4.572 1.00 94.88 92 HIS A N 1
ATOM 689 C CA . HIS A 1 92 ? -10.863 -9.304 3.487 1.00 94.88 92 HIS A CA 1
ATOM 690 C C . HIS A 1 92 ? -11.207 -10.801 3.399 1.00 94.88 92 HIS A C 1
ATOM 692 O O . HIS A 1 92 ? -10.368 -11.669 3.651 1.00 94.88 92 HIS A O 1
ATOM 698 N N . GLY A 1 93 ? -12.465 -11.094 3.057 1.00 90.06 93 GLY A N 1
ATOM 699 C CA . GLY A 1 93 ? -12.969 -12.456 2.859 1.00 90.06 93 GLY A CA 1
ATOM 700 C C . GLY A 1 93 ? -12.676 -13.020 1.465 1.00 90.06 93 GLY A C 1
ATOM 701 O O . GLY A 1 93 ? -12.091 -12.347 0.620 1.00 90.06 93 GLY A O 1
ATOM 702 N N . GLU A 1 94 ? -13.128 -14.251 1.216 1.00 84.50 94 GLU A N 1
ATOM 703 C CA . GLU A 1 94 ? -12.910 -14.964 -0.057 1.00 84.50 94 GLU A CA 1
ATOM 704 C C . GLU A 1 94 ? -13.567 -14.270 -1.265 1.00 84.50 94 GLU A C 1
ATOM 706 O O . GLU A 1 94 ? -13.026 -14.320 -2.365 1.00 84.50 94 GLU A O 1
ATOM 711 N N . ASP A 1 95 ? -14.678 -13.559 -1.051 1.00 89.56 95 ASP A N 1
ATOM 712 C CA . ASP A 1 95 ? -15.413 -12.835 -2.100 1.00 89.56 95 ASP A CA 1
ATOM 713 C C . ASP A 1 95 ? -14.853 -11.427 -2.385 1.00 89.56 95 ASP A C 1
ATOM 715 O O . ASP A 1 95 ? -15.473 -10.628 -3.093 1.00 89.56 95 ASP A O 1
ATOM 719 N N . TYR A 1 96 ? -13.702 -11.072 -1.806 1.00 93.56 96 TYR A N 1
ATOM 720 C CA . TYR A 1 96 ? -13.117 -9.752 -2.000 1.00 93.56 96 TYR A CA 1
ATOM 721 C C . TYR A 1 96 ? -12.655 -9.539 -3.444 1.00 93.56 96 TYR A C 1
ATOM 723 O O . TYR A 1 96 ? -11.808 -10.261 -3.971 1.00 93.56 96 TYR A O 1
ATOM 731 N N . ALA A 1 97 ? -13.166 -8.475 -4.061 1.00 94.06 97 ALA A N 1
ATOM 732 C CA . ALA A 1 97 ? -12.732 -8.006 -5.365 1.00 94.06 97 ALA A CA 1
ATOM 733 C C . ALA A 1 97 ? -11.886 -6.740 -5.201 1.00 94.06 97 ALA A C 1
ATOM 735 O O . ALA A 1 97 ? -12.387 -5.691 -4.791 1.00 94.06 97 ALA A O 1
ATOM 736 N N . PHE A 1 98 ? -10.603 -6.834 -5.550 1.00 97.12 98 PHE A N 1
ATOM 737 C CA . PHE A 1 98 ? -9.709 -5.684 -5.509 1.00 97.12 98 PHE A CA 1
ATOM 738 C C . PHE A 1 98 ? -10.171 -4.591 -6.471 1.00 97.12 98 PHE A C 1
ATOM 740 O O . PHE A 1 98 ? -10.451 -4.843 -7.645 1.00 97.12 98 PHE A O 1
ATOM 747 N N . THR A 1 99 ? -10.155 -3.353 -5.984 1.00 94.88 99 THR A N 1
ATOM 748 C CA . THR A 1 99 ? -10.220 -2.164 -6.829 1.00 94.88 99 THR A CA 1
ATOM 749 C C . THR A 1 99 ? -9.127 -1.191 -6.391 1.00 94.88 99 THR A C 1
ATOM 751 O O . THR A 1 99 ? -8.847 -1.099 -5.196 1.00 94.88 99 THR A O 1
ATOM 754 N N . PRO A 1 100 ? -8.514 -0.429 -7.312 1.00 93.62 100 PRO A N 1
ATOM 755 C CA . PRO A 1 100 ? -7.472 0.551 -6.991 1.00 93.62 100 PRO A CA 1
ATOM 756 C C . PRO A 1 100 ? -8.088 1.838 -6.407 1.00 93.62 100 PRO A C 1
ATOM 758 O O . PRO A 1 100 ? -7.880 2.943 -6.914 1.00 93.62 100 PRO A O 1
ATOM 761 N N . LYS A 1 101 ? -8.958 1.694 -5.406 1.00 95.75 101 LYS A N 1
ATOM 762 C CA . LYS A 1 101 ? -9.729 2.774 -4.785 1.00 95.75 101 LYS A CA 1
ATOM 763 C C . LYS A 1 101 ? -9.795 2.566 -3.280 1.00 95.75 101 LYS A C 1
ATOM 765 O O . LYS A 1 101 ? -9.666 1.453 -2.779 1.00 95.75 101 LYS A O 1
ATOM 770 N N . ALA A 1 102 ? -10.068 3.659 -2.573 1.00 95.94 102 ALA A N 1
ATOM 771 C CA . ALA A 1 102 ? -10.361 3.595 -1.152 1.00 95.94 102 ALA A CA 1
ATOM 772 C C . ALA A 1 102 ? -11.560 2.676 -0.887 1.00 95.94 102 ALA A C 1
ATOM 774 O O . ALA A 1 102 ? -12.599 2.822 -1.534 1.00 95.94 102 ALA A O 1
ATOM 775 N N . THR A 1 103 ? -11.436 1.800 0.106 1.00 95.44 103 THR A N 1
ATOM 776 C CA . THR A 1 103 ? -12.524 0.946 0.591 1.00 95.44 103 THR A CA 1
ATOM 777 C C . THR A 1 103 ? -12.865 1.325 2.024 1.00 95.44 103 THR A C 1
ATOM 779 O O . THR A 1 103 ? -11.975 1.435 2.869 1.00 95.44 103 THR A O 1
ATOM 782 N N . VAL A 1 104 ? -14.150 1.534 2.309 1.00 97.06 104 VAL A N 1
ATOM 783 C CA . VAL A 1 104 ? -14.626 1.750 3.680 1.00 97.06 104 VAL A CA 1
ATOM 784 C C . VAL A 1 104 ? -14.620 0.408 4.404 1.00 97.06 104 VAL A C 1
ATOM 786 O O . VAL A 1 104 ? -15.310 -0.518 3.990 1.00 97.06 104 VAL A O 1
ATOM 789 N N . LEU A 1 105 ? -13.837 0.302 5.476 1.00 96.50 105 LEU A N 1
ATOM 790 C CA . LEU A 1 105 ? -13.800 -0.889 6.332 1.00 96.50 105 LEU A CA 1
ATOM 791 C C . LEU A 1 105 ? -14.627 -0.715 7.611 1.00 96.50 105 LEU A C 1
ATOM 793 O O . LEU A 1 105 ? -15.032 -1.700 8.223 1.00 96.50 105 LEU A O 1
ATOM 797 N N . ARG A 1 106 ? -14.856 0.532 8.034 1.00 97.56 106 ARG A N 1
ATOM 798 C CA . ARG A 1 106 ? -15.703 0.884 9.178 1.00 97.56 106 ARG A CA 1
ATOM 799 C C . ARG A 1 106 ? -16.326 2.253 8.954 1.00 97.56 106 ARG A C 1
ATOM 801 O O . ARG A 1 106 ? -15.624 3.171 8.532 1.00 97.56 106 ARG A O 1
ATOM 808 N N . GLU A 1 107 ? -17.606 2.387 9.276 1.00 98.25 107 GLU A N 1
ATOM 809 C CA . GLU A 1 107 ? -18.303 3.674 9.285 1.00 98.25 107 GLU A CA 1
ATOM 810 C C . GLU A 1 107 ? -18.070 4.440 10.592 1.00 98.25 107 GLU A C 1
ATOM 812 O O . GLU A 1 107 ? -17.825 3.850 11.641 1.00 98.25 107 GLU A O 1
ATOM 817 N N . GLY A 1 108 ? -18.153 5.765 10.525 1.00 98.06 108 GLY A N 1
ATOM 818 C CA . GLY A 1 108 ? -17.994 6.650 11.676 1.00 98.06 108 GLY A CA 1
ATOM 819 C C . GLY A 1 108 ? -18.110 8.118 11.274 1.00 98.06 108 GLY A C 1
ATOM 820 O O . GLY A 1 108 ? -17.964 8.461 10.098 1.00 98.06 108 GLY A O 1
ATOM 821 N N . GLU A 1 109 ? -18.387 8.985 12.243 1.00 98.31 109 GLU A N 1
ATOM 822 C CA . GLU A 1 109 ? -18.756 10.385 11.983 1.00 98.31 109 GLU A CA 1
ATOM 823 C C . GLU A 1 109 ? -17.819 11.401 12.652 1.00 98.31 109 GLU A C 1
ATOM 825 O O . GLU A 1 109 ? -17.733 12.537 12.187 1.00 98.31 109 GLU A O 1
ATOM 830 N N . ASP A 1 110 ? -17.053 11.002 13.671 1.00 98.50 110 ASP A N 1
ATOM 831 C CA . ASP A 1 110 ? -16.232 11.936 14.455 1.00 98.50 110 ASP A CA 1
ATOM 832 C C . ASP A 1 110 ? -14.897 12.272 13.776 1.00 98.50 110 ASP A C 1
ATOM 834 O O . ASP A 1 110 ? -14.407 13.402 13.840 1.00 98.50 110 ASP A O 1
ATOM 838 N N . LEU A 1 111 ? -14.281 11.282 13.122 1.00 98.44 111 LEU A N 1
ATOM 839 C CA . LEU A 1 111 ? -13.017 11.427 12.395 1.00 98.44 111 LEU A CA 1
ATOM 840 C C . LEU A 1 111 ? -12.854 10.339 11.330 1.00 98.44 111 LEU A C 1
ATOM 842 O O . LEU A 1 111 ? -13.600 9.365 11.289 1.00 98.44 111 LEU A O 1
ATOM 846 N N . THR A 1 112 ? -11.859 10.487 10.451 1.00 98.62 112 THR A N 1
ATOM 847 C CA . THR A 1 112 ? -11.501 9.460 9.459 1.00 98.62 112 THR A CA 1
ATOM 848 C C . THR A 1 112 ? -10.037 9.053 9.592 1.00 98.62 112 THR A C 1
ATOM 850 O O . THR A 1 112 ? -9.147 9.900 9.528 1.00 98.62 112 THR A O 1
ATOM 853 N N . ILE A 1 113 ? -9.791 7.750 9.714 1.00 98.62 113 ILE A N 1
ATOM 854 C CA . ILE A 1 113 ? -8.472 7.123 9.632 1.00 98.62 113 ILE A CA 1
ATOM 855 C C . ILE A 1 113 ? -8.314 6.544 8.226 1.00 98.62 113 ILE A C 1
ATOM 857 O O . ILE A 1 113 ? -9.132 5.739 7.786 1.00 98.62 113 ILE A O 1
ATOM 861 N N . ILE A 1 114 ? -7.254 6.939 7.522 1.00 98.50 114 ILE A N 1
ATOM 862 C CA . ILE A 1 114 ? -6.874 6.351 6.233 1.00 98.50 114 ILE A CA 1
ATOM 863 C C . ILE A 1 114 ? -5.574 5.587 6.446 1.00 98.50 114 ILE A C 1
ATOM 865 O O . ILE A 1 114 ? -4.579 6.166 6.883 1.00 98.50 114 ILE A O 1
ATOM 869 N N . ALA A 1 115 ? -5.592 4.292 6.152 1.00 98.00 115 ALA A N 1
ATOM 870 C CA . ALA A 1 115 ? -4.458 3.400 6.350 1.00 98.00 115 ALA A CA 1
ATOM 871 C C . ALA A 1 115 ? -4.197 2.562 5.098 1.00 98.00 115 ALA A C 1
ATOM 873 O O . ALA A 1 115 ? -5.058 2.432 4.231 1.00 98.00 115 ALA A O 1
ATOM 874 N N . ASN A 1 116 ? -2.998 1.989 5.011 1.00 96.81 116 ASN A N 1
ATOM 875 C CA . ASN A 1 116 ? -2.632 1.074 3.935 1.00 96.81 116 ASN A CA 1
ATOM 876 C C . ASN A 1 116 ? -1.637 0.013 4.396 1.00 96.81 116 ASN A C 1
ATOM 878 O O . ASN A 1 116 ? -0.989 0.133 5.449 1.00 96.81 116 ASN A O 1
ATOM 882 N N . GLY A 1 117 ? -1.537 -1.059 3.618 1.00 95.31 117 GLY A N 1
ATOM 883 C CA . GLY A 1 117 ? -0.639 -2.160 3.912 1.00 95.31 117 GLY A CA 1
ATOM 884 C C . GLY A 1 117 ? -0.793 -2.715 5.323 1.00 95.31 117 GLY A C 1
ATOM 885 O O . GLY A 1 117 ? -1.873 -2.804 5.905 1.00 95.31 117 GLY A O 1
ATOM 886 N N . VAL A 1 118 ? 0.355 -2.999 5.930 1.00 92.88 118 VAL A N 1
ATOM 887 C CA . VAL A 1 118 ? 0.441 -3.545 7.287 1.00 92.88 118 VAL A CA 1
ATOM 888 C C . VAL A 1 118 ? -0.114 -2.616 8.371 1.00 92.88 118 VAL A C 1
ATOM 890 O O . VAL A 1 118 ? -0.191 -3.031 9.518 1.00 92.88 118 VAL A O 1
ATOM 893 N N . THR A 1 119 ? -0.476 -1.366 8.076 1.00 95.25 119 THR A N 1
ATOM 894 C CA . THR A 1 119 ? -1.045 -0.468 9.095 1.00 95.25 119 THR A CA 1
ATOM 895 C C . THR A 1 119 ? -2.565 -0.575 9.207 1.00 95.25 119 THR A C 1
ATOM 897 O O . THR A 1 119 ? -3.112 -0.158 10.223 1.00 95.25 119 THR A O 1
ATOM 900 N N . VAL A 1 120 ? -3.253 -1.203 8.245 1.00 97.31 120 VAL A N 1
ATOM 901 C CA . VAL A 1 120 ? -4.726 -1.304 8.245 1.00 97.31 120 VAL A CA 1
ATOM 902 C C . VAL A 1 120 ? -5.255 -2.087 9.449 1.00 97.31 120 VAL A C 1
ATOM 904 O O . VAL A 1 120 ? -6.137 -1.601 10.149 1.00 97.31 120 VAL A O 1
ATOM 907 N N . HIS A 1 121 ? -4.676 -3.248 9.775 1.00 95.75 121 HIS A N 1
ATOM 908 C CA . HIS A 1 121 ? -5.108 -4.014 10.955 1.00 95.75 121 HIS A CA 1
ATOM 909 C C . HIS A 1 121 ? -4.876 -3.254 12.273 1.00 95.75 121 HIS A C 1
ATOM 911 O O . HIS A 1 121 ? -5.639 -3.410 13.220 1.00 95.75 121 HIS A O 1
ATOM 917 N N . ARG A 1 122 ? -3.845 -2.399 12.332 1.00 96.00 122 ARG A N 1
ATOM 918 C CA . ARG A 1 122 ? -3.583 -1.530 13.491 1.00 96.00 122 ARG A CA 1
ATOM 919 C C . ARG A 1 122 ? -4.555 -0.366 13.570 1.00 96.00 122 ARG A C 1
ATOM 921 O O . ARG A 1 122 ? -4.940 0.028 14.663 1.00 96.00 122 ARG A O 1
ATOM 928 N N . ALA A 1 123 ? -4.956 0.171 12.424 1.00 98.12 123 ALA A N 1
ATOM 929 C CA . ALA A 1 123 ? -5.988 1.189 12.356 1.00 98.12 123 ALA A CA 1
ATOM 930 C C . ALA A 1 123 ? -7.345 0.634 12.824 1.00 98.12 123 ALA A C 1
ATOM 932 O O . ALA A 1 123 ? -8.051 1.331 13.545 1.00 98.12 123 ALA A O 1
ATOM 933 N N . LEU A 1 124 ? -7.674 -0.622 12.491 1.00 97.88 124 LEU A N 1
ATOM 934 C CA . LEU A 1 124 ? -8.874 -1.302 12.999 1.00 97.88 124 LEU A CA 1
ATOM 935 C C . LEU A 1 124 ? -8.826 -1.460 14.528 1.00 97.88 124 LEU A C 1
ATOM 937 O O . LEU A 1 124 ? -9.763 -1.052 15.204 1.00 97.88 124 LEU A O 1
ATOM 941 N N . GLU A 1 125 ? -7.700 -1.936 15.073 1.00 97.56 125 GLU A N 1
ATOM 942 C CA . GLU A 1 125 ? -7.477 -2.031 16.528 1.00 97.56 125 GLU A CA 1
ATOM 943 C C . GLU A 1 125 ? -7.600 -0.658 17.221 1.00 97.56 125 GLU A C 1
ATOM 945 O O . GLU A 1 125 ? -8.152 -0.539 18.314 1.00 97.56 125 GLU A O 1
ATOM 950 N N . ALA A 1 126 ? -7.095 0.407 16.592 1.00 98.19 126 ALA A N 1
ATOM 951 C CA . ALA A 1 126 ? -7.229 1.764 17.112 1.00 98.19 126 ALA A CA 1
ATOM 952 C C . ALA A 1 126 ? -8.683 2.259 17.079 1.00 98.19 126 ALA A C 1
ATOM 954 O O . ALA A 1 126 ? -9.115 2.907 18.030 1.00 98.19 126 ALA A O 1
ATOM 955 N N . ALA A 1 127 ? -9.439 1.935 16.027 1.00 98.25 127 ALA A N 1
ATOM 956 C CA . ALA A 1 127 ? -10.856 2.270 15.929 1.00 98.25 127 ALA A CA 1
ATOM 957 C C . ALA A 1 127 ? -11.683 1.569 17.021 1.00 98.25 127 ALA A C 1
ATOM 959 O O . ALA A 1 127 ? -12.515 2.223 17.641 1.00 98.25 127 ALA A O 1
ATOM 960 N N . ASP A 1 128 ? -11.393 0.299 17.333 1.00 98.00 128 ASP A N 1
ATOM 961 C CA . ASP A 1 128 ? -12.035 -0.422 18.448 1.00 98.00 128 ASP A CA 1
ATOM 962 C C . ASP A 1 128 ? -11.805 0.271 19.797 1.00 98.00 128 ASP A C 1
ATOM 964 O O . ASP A 1 128 ? -12.706 0.374 20.630 1.00 98.00 128 ASP A O 1
ATOM 968 N N . ARG A 1 129 ? -10.587 0.772 20.017 1.00 98.50 129 ARG A N 1
ATOM 969 C CA . ARG A 1 129 ? -10.234 1.487 21.249 1.00 98.50 129 ARG A CA 1
ATOM 970 C C . ARG A 1 129 ? -10.911 2.852 21.339 1.00 98.50 129 ARG A C 1
ATOM 972 O O . ARG A 1 129 ? -11.374 3.213 22.413 1.00 98.50 129 ARG A O 1
ATOM 979 N N . LEU A 1 130 ? -10.982 3.584 20.228 1.00 98.50 130 LEU A N 1
ATOM 980 C CA . LEU A 1 130 ? -11.686 4.866 20.152 1.00 98.50 130 LEU A CA 1
ATOM 981 C C . LEU A 1 130 ? -13.186 4.698 20.406 1.00 98.50 130 LEU A C 1
ATOM 983 O O . LEU A 1 130 ? -13.772 5.479 21.151 1.00 98.50 130 LEU A O 1
ATOM 987 N N . GLU A 1 131 ? -13.791 3.645 19.863 1.00 98.12 131 GLU A N 1
ATOM 988 C CA . GLU A 1 131 ? -15.208 3.347 20.065 1.00 98.12 131 GLU A CA 1
ATOM 989 C C . GLU A 1 131 ? -15.526 3.060 21.541 1.00 98.12 131 GLU A C 1
ATOM 991 O O . GLU A 1 131 ? -16.528 3.549 22.063 1.00 98.12 131 GLU A O 1
ATOM 996 N N . ALA A 1 132 ? -14.631 2.369 22.258 1.00 98.25 132 ALA A N 1
ATOM 997 C CA . ALA A 1 132 ? -14.748 2.168 23.706 1.00 98.25 132 ALA A CA 1
ATOM 998 C C . ALA A 1 132 ? -14.673 3.478 24.522 1.00 98.25 132 ALA A C 1
ATOM 1000 O O . ALA A 1 132 ? -15.140 3.523 25.661 1.00 98.25 132 ALA A O 1
ATOM 1001 N N . GLU A 1 133 ? -14.110 4.540 23.943 1.00 98.31 133 GLU A N 1
ATOM 1002 C CA . GLU A 1 133 ? -14.048 5.892 24.510 1.00 98.31 133 GLU A CA 1
ATOM 1003 C C . GLU A 1 133 ? -15.176 6.808 23.985 1.00 98.31 133 GLU A C 1
ATOM 1005 O O . GLU A 1 133 ? -15.244 7.978 24.361 1.00 98.31 133 GLU A O 1
ATOM 1010 N N . GLY A 1 134 ? -16.088 6.285 23.155 1.00 98.31 134 GLY A N 1
ATOM 1011 C CA . GLY A 1 134 ? -17.211 7.031 22.578 1.00 98.31 134 GLY A CA 1
ATOM 1012 C C . GLY A 1 134 ? -16.862 7.848 21.330 1.00 98.31 134 GLY A C 1
ATOM 1013 O O . GLY A 1 134 ? -17.601 8.771 20.999 1.00 98.31 134 GLY A O 1
ATOM 1014 N N . VAL A 1 135 ? -15.748 7.537 20.658 1.00 98.69 135 VAL A N 1
ATOM 1015 C CA . VAL A 1 135 ? -15.325 8.170 19.399 1.00 98.69 135 VAL A CA 1
ATOM 1016 C C . VAL A 1 135 ? -15.509 7.195 18.235 1.00 98.69 135 VAL A C 1
ATOM 1018 O O . VAL A 1 135 ? -14.831 6.170 18.139 1.00 98.69 135 VAL A O 1
ATOM 1021 N N . HIS A 1 136 ? -16.387 7.536 17.299 1.00 98.44 136 HIS A N 1
ATOM 1022 C CA . HIS A 1 136 ? -16.736 6.731 16.134 1.00 98.44 136 HIS A CA 1
ATOM 1023 C C . HIS A 1 136 ? -15.883 7.121 14.921 1.00 98.44 136 HIS A C 1
ATOM 1025 O O . HIS A 1 136 ? -16.222 8.008 14.132 1.00 98.44 136 HIS A O 1
ATOM 1031 N N . ALA A 1 137 ? -14.747 6.443 14.766 1.00 98.62 137 ALA A N 1
ATOM 1032 C CA . ALA A 1 137 ? -13.817 6.662 13.664 1.00 98.62 137 ALA A CA 1
ATOM 1033 C C . ALA A 1 137 ? -14.228 5.902 12.391 1.00 98.62 137 ALA A C 1
ATOM 1035 O O . ALA A 1 137 ? -14.267 4.670 12.377 1.00 98.62 137 ALA A O 1
ATOM 1036 N N . ARG A 1 138 ? -14.417 6.626 11.281 1.00 98.69 138 ARG A N 1
ATOM 1037 C CA . ARG A 1 138 ? -14.480 6.016 9.946 1.00 98.69 138 ARG A CA 1
ATOM 1038 C C . ARG A 1 138 ? -13.104 5.498 9.558 1.00 98.69 138 ARG A C 1
ATOM 1040 O O . ARG A 1 138 ? -12.118 6.222 9.699 1.00 98.69 138 ARG A O 1
ATOM 1047 N N . LEU A 1 139 ? -13.027 4.294 9.004 1.00 98.38 139 LEU A N 1
ATOM 1048 C CA . LEU A 1 139 ? -11.770 3.703 8.556 1.00 98.38 139 LEU A CA 1
ATOM 1049 C C . LEU A 1 139 ? -11.806 3.398 7.064 1.00 98.38 139 LEU A C 1
ATOM 1051 O O . LEU A 1 139 ? -12.655 2.638 6.598 1.00 98.38 139 LEU A O 1
ATOM 1055 N N . LEU A 1 140 ? -10.849 3.968 6.332 1.00 98.25 140 LEU A N 1
ATOM 1056 C CA . LEU A 1 140 ? -10.632 3.712 4.912 1.00 98.25 140 LEU A CA 1
ATOM 1057 C C . LEU A 1 140 ? -9.326 2.935 4.712 1.00 98.25 140 LEU A C 1
ATOM 1059 O O . LEU A 1 140 ? -8.264 3.386 5.152 1.00 98.25 140 LEU A O 1
ATOM 1063 N N . SER A 1 141 ? -9.394 1.808 4.004 1.00 97.50 141 SER A N 1
ATOM 1064 C CA . SER A 1 141 ? -8.211 1.190 3.396 1.00 97.50 141 SER A CA 1
ATOM 1065 C C . SER A 1 141 ? -7.927 1.880 2.070 1.00 97.50 141 SER A C 1
ATOM 1067 O O . SER A 1 141 ? -8.826 1.995 1.238 1.00 97.50 141 SER A O 1
ATOM 1069 N N . MET A 1 142 ? -6.702 2.358 1.876 1.00 97.25 142 MET A N 1
ATOM 1070 C CA . MET A 1 142 ? -6.239 2.944 0.619 1.00 97.25 142 MET A CA 1
ATOM 1071 C C . MET A 1 142 ? -5.047 2.136 0.097 1.00 97.25 142 MET A C 1
ATOM 1073 O O . MET A 1 142 ? -3.910 2.514 0.401 1.00 97.25 142 MET A O 1
ATOM 1077 N N . PRO A 1 143 ? -5.291 1.026 -0.624 1.00 94.44 143 PRO A N 1
ATOM 1078 C CA . PRO A 1 143 ? -4.216 0.215 -1.178 1.00 94.44 143 PRO A CA 1
ATOM 1079 C C . PRO A 1 143 ? -3.346 1.042 -2.127 1.00 94.44 143 PRO A C 1
ATOM 1081 O O . PRO A 1 143 ? -3.884 1.750 -3.004 1.00 94.44 143 PRO A O 1
#

Radius of gyration: 16.23 Å; chains: 1; bounding box: 39×27×46 Å